Protein AF-A0A8J8F277-F1 (afdb_monomer)

Mean predicted aligned error: 5.64 Å

Radius of gyration: 14.26 Å; Cα contacts (8 Å, |Δi|>4): 245; chains: 1; bounding box: 34×22×43 Å

Nearest PDB structures (foldseek):
  2mcf-assembly1_A  TM=8.564E-01  e=2.103E-13  Thermococcus gammatolerans EJ3
  8pw4-assembly2_B  TM=4.329E-01  e=6.593E+00  Salasvirus phi29
  4igx-assembly4_D  TM=2.831E-01  e=1.460E+00  Actinidia deliciosa
  5sy5-assembly4_B  TM=2.778E-01  e=2.460E+00  Mus musculus
  5sy5-assembly4_F  TM=2.399E-01  e=2.928E+00  Mus musculus

Secondary structure (DSSP, 8-state):
-EEEEEEEEEEEEEETTEEEEEEPPPEEEEEE-HHHHHHHHHHHHHHHHHHSEEEEEEEE--SSEEEEEEEEEEETTEEEEEEEEEEEEBTTBPPPP-B----S-HHHHHHHHHHHHHHHT-

Solvent-accessible surface area (backbone atoms only — not comparable to full-atom values): 6662 Å² total; per-residue (Å²): 120,35,23,29,42,38,40,33,40,31,25,61,46,78,53,93,95,43,77,45,76,45,75,46,82,32,35,37,48,76,72,27,48,63,70,59,40,50,50,51,53,52,48,43,52,52,54,46,55,74,74,29,54,69,43,83,74,50,75,52,84,48,99,44,24,84,38,32,38,32,29,39,39,34,51,93,92,34,48,30,41,35,39,45,30,40,27,45,48,43,95,92,26,66,80,79,86,53,49,65,60,75,84,80,47,77,69,62,34,41,49,49,53,48,52,52,42,54,60,59,53,102

Foldseek 3Di:
DWKKKKKKKWFFDDDPPDTDIDIDWIEIDDTDDPVVLVVLLVVLVVVLVVQWDKDWDDWDDDPFFPTWTKIWTDDPPFIIIMTITIGDPDPVGHDDDGHYDPPDDSVSSSVVSVVVNVVNRD

Structure (mmCIF, N/CA/C/O backbone):
data_AF-A0A8J8F277-F1
#
_entry.id   AF-A0A8J8F277-F1
#
loop_
_atom_site.group_PDB
_atom_site.id
_atom_site.type_symbol
_atom_site.label_atom_id
_atom_site.label_alt_id
_atom_site.label_comp_id
_atom_site.label_asym_id
_atom_site.label_entity_id
_atom_site.label_seq_id
_atom_site.pdbx_PDB_ins_code
_atom_site.Cartn_x
_atom_site.Cartn_y
_atom_site.Cartn_z
_atom_site.occupancy
_atom_site.B_iso_or_equiv
_atom_site.auth_seq_id
_atom_site.auth_comp_id
_atom_site.auth_asym_id
_atom_site.auth_atom_id
_atom_site.pdbx_PDB_model_num
ATOM 1 N N . MET A 1 1 ? 14.059 0.207 -15.759 1.00 82.75 1 MET A N 1
ATOM 2 C CA . MET A 1 1 ? 14.000 -0.530 -14.481 1.00 82.75 1 MET A CA 1
ATOM 3 C C . MET A 1 1 ? 12.540 -0.638 -14.114 1.00 82.75 1 MET A C 1
ATOM 5 O O . MET A 1 1 ? 11.843 0.361 -14.251 1.00 82.75 1 MET A O 1
ATOM 9 N N . GLU A 1 2 ? 12.085 -1.834 -13.764 1.00 90.94 2 GLU A N 1
ATOM 10 C CA . GLU A 1 2 ? 10.687 -2.086 -13.420 1.00 90.94 2 GLU A CA 1
ATOM 11 C C . GLU A 1 2 ? 10.512 -2.075 -11.908 1.00 90.94 2 GLU A C 1
ATOM 13 O O . GLU A 1 2 ? 11.443 -2.388 -11.160 1.00 90.94 2 GLU A O 1
ATOM 18 N N . TYR A 1 3 ? 9.308 -1.722 -11.479 1.00 91.75 3 TYR A N 1
ATOM 19 C CA . TYR A 1 3 ? 8.916 -1.719 -10.084 1.00 91.75 3 TYR A CA 1
ATOM 20 C C . TYR A 1 3 ? 7.625 -2.502 -9.907 1.00 91.75 3 TYR A C 1
ATOM 22 O O . TYR A 1 3 ? 6.756 -2.504 -10.781 1.00 91.75 3 TYR A O 1
ATOM 30 N N . SER A 1 4 ? 7.517 -3.153 -8.758 1.00 91.25 4 SER A N 1
ATOM 31 C CA . SER A 1 4 ? 6.312 -3.829 -8.300 1.00 91.25 4 SER A CA 1
ATOM 32 C C . SER A 1 4 ? 5.830 -3.181 -7.017 1.00 91.25 4 SER A C 1
ATOM 34 O O . SER A 1 4 ? 6.638 -2.880 -6.135 1.00 91.25 4 SER A O 1
ATOM 36 N N . ILE A 1 5 ? 4.520 -3.030 -6.888 1.00 92.31 5 ILE A N 1
ATOM 37 C CA . ILE A 1 5 ? 3.907 -2.595 -5.639 1.00 92.31 5 ILE A CA 1
ATOM 38 C C . ILE A 1 5 ? 3.496 -3.844 -4.884 1.00 92.31 5 ILE A C 1
ATOM 40 O O . ILE A 1 5 ? 2.845 -4.727 -5.444 1.00 92.31 5 ILE A O 1
ATOM 44 N N . VAL A 1 6 ? 3.899 -3.924 -3.623 1.00 92.81 6 VAL A N 1
ATOM 45 C CA . VAL A 1 6 ? 3.573 -5.048 -2.755 1.00 92.81 6 VAL A CA 1
ATOM 46 C C . VAL A 1 6 ? 2.788 -4.523 -1.571 1.00 92.81 6 VAL A C 1
ATOM 48 O O . VAL A 1 6 ? 3.287 -3.716 -0.788 1.00 92.81 6 VAL A O 1
ATOM 51 N N . VAL A 1 7 ? 1.554 -4.995 -1.464 1.00 93.56 7 VAL A N 1
ATOM 52 C CA . VAL A 1 7 ? 0.604 -4.621 -0.422 1.00 93.56 7 VAL A CA 1
ATOM 53 C C . VAL A 1 7 ? 0.443 -5.819 0.498 1.00 93.56 7 VAL A C 1
ATOM 55 O O . VAL A 1 7 ? 0.090 -6.907 0.050 1.00 93.56 7 VAL A O 1
ATOM 58 N N . THR A 1 8 ? 0.760 -5.671 1.777 1.00 93.31 8 THR A N 1
ATOM 59 C CA . THR A 1 8 ? 0.662 -6.764 2.753 1.00 93.31 8 THR A CA 1
ATOM 60 C C . THR A 1 8 ? -0.123 -6.273 3.962 1.00 93.31 8 THR A C 1
ATOM 62 O O . THR A 1 8 ? 0.435 -5.546 4.786 1.00 93.31 8 THR A O 1
ATOM 65 N N . PRO A 1 9 ? -1.424 -6.595 4.040 1.00 91.50 9 PRO A N 1
ATOM 66 C CA . PRO A 1 9 ? -2.213 -6.311 5.221 1.00 91.50 9 PRO A CA 1
ATOM 67 C C . PRO A 1 9 ? -1.932 -7.346 6.317 1.00 91.50 9 PRO A C 1
ATOM 69 O O . PRO A 1 9 ? -1.710 -8.531 6.057 1.00 91.50 9 PRO A O 1
ATOM 72 N N . GLU A 1 10 ? -1.945 -6.878 7.555 1.00 89.19 10 GLU A N 1
ATOM 73 C CA . GLU A 1 10 ? -1.782 -7.670 8.766 1.00 89.19 10 GLU A CA 1
ATOM 74 C C . GLU A 1 10 ? -2.881 -7.298 9.752 1.00 89.19 10 GLU A C 1
ATOM 76 O O . GLU A 1 10 ? -3.235 -6.125 9.894 1.00 89.19 10 GLU A O 1
ATOM 81 N N . THR A 1 11 ? -3.391 -8.279 10.483 1.00 84.38 11 THR A N 1
ATOM 82 C CA . THR A 1 11 ? -4.390 -8.062 11.524 1.00 84.38 11 THR A CA 1
ATOM 83 C C . THR A 1 11 ? -3.916 -8.535 12.877 1.00 84.38 11 THR A C 1
ATOM 85 O O . THR A 1 11 ? -3.117 -9.467 13.016 1.00 84.38 11 THR A O 1
ATOM 88 N N . PHE A 1 12 ? -4.465 -7.899 13.908 1.00 75.38 12 PHE A N 1
ATOM 89 C CA . PHE A 1 12 ? -4.311 -8.351 15.278 1.00 75.38 12 PHE A CA 1
ATOM 90 C C . PHE A 1 12 ? -5.627 -8.959 15.750 1.00 75.38 12 PHE A C 1
ATOM 92 O O . PHE A 1 12 ? -6.570 -8.247 16.091 1.00 75.38 12 PHE A O 1
ATOM 99 N N . HIS A 1 13 ? -5.690 -10.286 15.823 1.00 66.31 13 HIS A N 1
ATOM 100 C CA . HIS A 1 13 ? -6.818 -10.958 16.453 1.00 66.31 13 HIS A CA 1
ATOM 101 C C . HIS A 1 13 ? -6.518 -11.156 17.940 1.00 66.31 13 HIS A C 1
ATOM 103 O O . HIS A 1 13 ? -5.547 -11.816 18.324 1.00 66.31 13 HIS A O 1
ATOM 109 N N . LYS A 1 14 ? -7.369 -10.597 18.804 1.00 60.03 14 LYS A N 1
ATOM 110 C CA . LYS A 1 14 ? -7.348 -10.916 20.235 1.00 60.03 14 LYS A CA 1
ATOM 111 C C . LYS A 1 14 ? -7.927 -12.315 20.419 1.00 60.03 14 LYS A C 1
ATOM 113 O O . LYS A 1 14 ? -9.130 -12.502 20.273 1.00 60.03 14 LYS A O 1
ATOM 118 N N . PHE A 1 15 ? -7.081 -13.288 20.741 1.00 54.44 15 PHE A N 1
ATOM 119 C CA . PHE A 1 15 ? -7.509 -14.637 21.099 1.00 54.44 15 PHE A CA 1
ATOM 120 C C . PHE A 1 15 ? -7.261 -14.848 22.598 1.00 54.44 15 PHE A C 1
ATOM 122 O O . PHE A 1 15 ? -6.139 -15.105 23.041 1.00 54.44 15 PHE A O 1
ATOM 129 N N . ASP A 1 16 ? -8.314 -14.678 23.401 1.00 62.19 16 ASP A N 1
ATOM 130 C CA . ASP A 1 16 ? -8.269 -14.709 24.870 1.00 62.19 16 ASP A CA 1
ATOM 131 C C . ASP A 1 16 ? -7.200 -13.774 25.477 1.00 62.19 16 ASP A C 1
ATOM 133 O O . ASP A 1 16 ? -7.395 -12.563 25.566 1.00 62.19 16 ASP A O 1
ATOM 137 N N . LYS A 1 17 ? -6.068 -14.334 25.930 1.00 58.69 17 LYS A N 1
ATOM 138 C CA . LYS A 1 17 ? -4.952 -13.627 26.588 1.00 58.69 17 LYS A CA 1
ATOM 139 C C . LYS A 1 17 ? -3.762 -13.373 25.657 1.00 58.69 17 LYS A C 1
ATOM 141 O O . LYS A 1 17 ? -2.768 -12.797 26.098 1.00 58.69 17 LYS A O 1
ATOM 146 N N . HIS A 1 18 ? -3.841 -13.820 24.405 1.00 54.06 18 HIS A N 1
ATOM 147 C CA . HIS A 1 18 ? -2.769 -13.717 23.425 1.00 54.06 18 HIS A CA 1
ATOM 148 C C . HIS A 1 18 ? -3.248 -12.937 22.199 1.00 54.06 18 HIS A C 1
ATOM 150 O O . HIS A 1 18 ? -4.300 -13.218 21.630 1.00 54.06 18 HIS A O 1
ATOM 156 N N . ASN A 1 19 ? -2.453 -11.959 21.771 1.00 59.62 19 ASN A N 1
ATOM 157 C CA . ASN A 1 19 ? -2.659 -11.316 20.479 1.00 59.62 19 ASN A CA 1
ATOM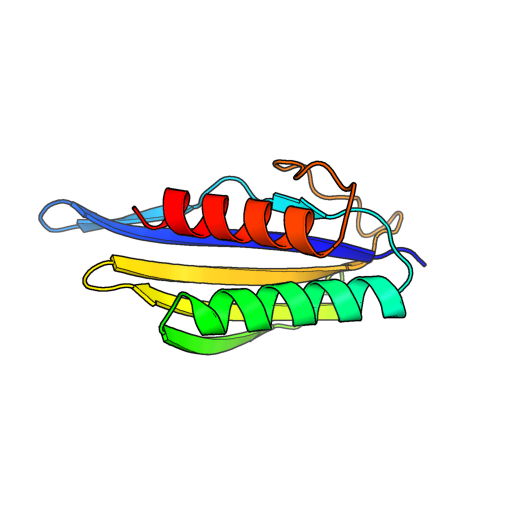 158 C C . ASN A 1 19 ? -2.050 -12.227 19.410 1.00 59.62 19 ASN A C 1
ATOM 160 O O . ASN A 1 19 ? -0.830 -12.387 19.370 1.00 59.62 19 ASN A O 1
ATOM 164 N N . MET A 1 20 ? -2.888 -12.842 18.576 1.00 66.31 20 MET A N 1
ATOM 165 C CA . MET A 1 20 ? -2.420 -13.546 17.388 1.00 66.31 20 MET A CA 1
ATOM 166 C C . MET A 1 20 ? -2.289 -12.544 16.246 1.00 66.31 20 MET A C 1
ATOM 168 O O . MET A 1 20 ? -3.262 -11.904 15.851 1.00 66.31 20 MET A O 1
ATOM 172 N N . GLN A 1 21 ? -1.067 -12.410 15.740 1.00 70.56 21 GLN A N 1
ATOM 173 C CA . GLN A 1 21 ? -0.788 -11.691 14.503 1.00 70.56 21 GLN A CA 1
ATOM 174 C C . GLN A 1 21 ? -1.153 -12.599 13.332 1.00 70.56 21 GLN A C 1
ATOM 176 O O . GLN A 1 21 ? -0.648 -13.721 13.242 1.00 70.56 21 GLN A O 1
ATOM 181 N N . HIS A 1 22 ? -2.033 -12.130 12.454 1.00 81.50 22 HIS A N 1
ATOM 182 C CA . HIS A 1 22 ? -2.351 -12.808 11.208 1.00 81.50 22 HIS A CA 1
ATOM 183 C C . HIS A 1 22 ? -1.859 -11.951 10.044 1.00 81.50 22 HIS A C 1
ATOM 185 O O . HIS A 1 22 ? -2.332 -10.840 9.824 1.00 81.50 22 HIS A O 1
ATOM 191 N N . VAL A 1 23 ? -0.865 -12.467 9.325 1.00 82.25 23 VAL A N 1
ATOM 192 C CA . VAL A 1 23 ? -0.314 -11.825 8.130 1.00 82.25 23 VAL A CA 1
ATOM 193 C C . VAL A 1 23 ? -1.031 -12.411 6.924 1.00 82.25 23 VAL A C 1
ATOM 195 O O . VAL A 1 23 ? -0.933 -13.615 6.670 1.00 82.25 23 VAL A O 1
ATOM 198 N N . CYS A 1 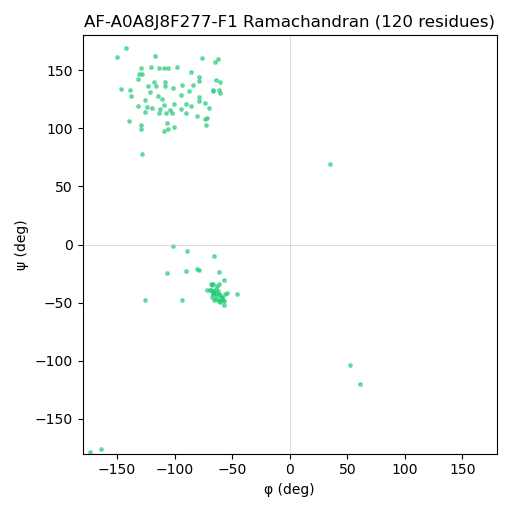24 ? -1.754 -11.571 6.191 1.00 87.94 24 CYS A N 1
ATOM 199 C CA . CYS A 1 24 ? -2.460 -11.999 4.994 1.00 87.94 24 CYS A CA 1
ATOM 200 C C . CYS A 1 24 ? -1.497 -12.182 3.820 1.00 87.94 24 CYS A C 1
ATOM 202 O O . CYS A 1 24 ? -0.372 -11.672 3.801 1.00 87.94 24 CYS A O 1
ATOM 204 N N . VAL A 1 25 ? -1.943 -12.940 2.817 1.00 87.94 25 VAL A N 1
ATOM 205 C CA . VAL A 1 25 ? -1.158 -13.162 1.599 1.00 87.94 25 VAL A CA 1
ATOM 206 C C . VAL A 1 25 ? -0.904 -11.807 0.925 1.00 87.94 25 VAL A C 1
ATOM 208 O O . VAL A 1 25 ? -1.849 -11.041 0.733 1.00 87.94 25 VAL A O 1
ATOM 211 N N . PRO A 1 26 ? 0.348 -11.479 0.556 1.00 90.38 26 PRO A N 1
ATOM 212 C CA . PRO A 1 26 ? 0.645 -10.211 -0.087 1.00 90.38 26 PRO A CA 1
ATOM 213 C C . PRO A 1 26 ? -0.045 -10.125 -1.446 1.00 90.38 26 PRO A C 1
ATOM 215 O O . PRO A 1 26 ? -0.059 -11.093 -2.209 1.00 90.38 26 PRO A O 1
ATOM 218 N N . MET A 1 27 ? -0.539 -8.942 -1.781 1.00 91.12 27 MET A N 1
ATOM 219 C CA . MET A 1 27 ? -0.960 -8.602 -3.131 1.00 91.12 27 MET A CA 1
ATOM 220 C C . MET A 1 27 ? 0.191 -7.942 -3.871 1.00 91.12 27 MET A C 1
ATOM 222 O O . MET A 1 27 ? 0.893 -7.090 -3.321 1.00 91.12 27 MET A O 1
ATOM 226 N N . VAL A 1 28 ? 0.385 -8.333 -5.126 1.00 89.56 28 VAL A N 1
ATOM 227 C CA . VAL A 1 28 ? 1.479 -7.834 -5.956 1.00 89.56 28 VAL A CA 1
ATOM 228 C C . VAL A 1 28 ? 0.910 -7.239 -7.234 1.00 89.56 28 VAL A C 1
ATOM 230 O O . VAL A 1 28 ? 0.312 -7.948 -8.045 1.00 89.56 28 VAL A O 1
ATOM 233 N N . ILE A 1 29 ? 1.145 -5.942 -7.430 1.00 86.44 29 ILE A N 1
ATOM 234 C CA . ILE A 1 29 ? 0.847 -5.234 -8.676 1.00 86.44 29 ILE A CA 1
ATOM 235 C C . ILE A 1 29 ? 2.148 -5.092 -9.458 1.00 86.44 29 ILE A C 1
ATOM 237 O O . ILE A 1 29 ? 3.150 -4.574 -8.958 1.00 86.44 29 ILE A O 1
ATOM 241 N N . GLY A 1 30 ? 2.144 -5.643 -10.668 1.00 75.94 30 GLY A N 1
ATOM 242 C CA . GLY A 1 30 ? 3.356 -5.929 -11.423 1.00 75.94 30 GLY A CA 1
ATOM 243 C C . GLY A 1 30 ? 3.911 -4.776 -12.266 1.00 75.94 30 GLY A C 1
ATOM 244 O O . GLY A 1 30 ? 3.179 -3.970 -12.833 1.00 75.94 30 GLY A O 1
ATOM 245 N N . ASN A 1 31 ? 5.239 -4.813 -12.378 1.00 67.19 31 ASN A N 1
ATOM 246 C CA . ASN A 1 31 ? 6.123 -4.403 -13.472 1.00 67.19 31 ASN A CA 1
ATOM 247 C C . ASN A 1 31 ? 5.709 -3.181 -14.290 1.00 67.19 31 ASN A C 1
ATOM 249 O O . ASN A 1 31 ? 5.417 -3.265 -15.482 1.00 67.19 31 ASN A O 1
ATOM 253 N N . SER A 1 32 ? 5.773 -2.026 -13.642 1.00 80.19 32 SER A N 1
ATOM 254 C CA . SER A 1 32 ? 5.602 -0.737 -14.303 1.00 80.19 32 SER A CA 1
ATOM 255 C C . SER A 1 32 ? 6.874 0.105 -14.208 1.00 80.19 32 SER A C 1
ATOM 257 O O . SER A 1 32 ? 7.760 -0.152 -13.385 1.00 80.19 32 SER A O 1
ATOM 259 N N . GLY A 1 33 ? 6.987 1.122 -15.065 1.00 89.06 33 GLY A N 1
ATOM 260 C CA . GLY A 1 33 ? 7.984 2.178 -14.878 1.00 89.06 33 GLY A CA 1
ATOM 261 C C . GLY A 1 33 ? 7.741 2.936 -13.567 1.00 89.06 33 GLY A C 1
ATOM 262 O O . GLY A 1 33 ? 6.633 2.900 -13.033 1.00 89.06 33 GLY A O 1
ATOM 263 N N . ILE A 1 34 ? 8.767 3.626 -13.054 1.00 90.19 34 ILE A N 1
ATOM 264 C CA . ILE A 1 34 ? 8.702 4.301 -11.744 1.00 90.19 34 ILE A CA 1
ATOM 265 C C . ILE A 1 34 ? 7.519 5.268 -11.630 1.00 90.19 34 ILE A C 1
ATOM 267 O O . ILE A 1 34 ? 6.843 5.260 -10.609 1.00 90.19 34 ILE A O 1
ATOM 271 N N . ASP A 1 35 ? 7.229 6.040 -12.679 1.00 89.56 35 ASP A N 1
ATOM 272 C CA . ASP A 1 35 ? 6.168 7.053 -12.651 1.00 89.56 35 ASP A CA 1
ATOM 273 C C . ASP A 1 35 ? 4.785 6.414 -12.468 1.00 89.56 35 ASP A C 1
ATOM 275 O O . ASP A 1 35 ? 4.028 6.804 -11.583 1.00 89.56 35 ASP A O 1
ATOM 279 N N . VAL A 1 36 ? 4.500 5.363 -13.241 1.00 87.88 36 VAL A N 1
ATOM 280 C CA . VAL A 1 36 ? 3.243 4.604 -13.151 1.00 87.88 36 VAL A CA 1
ATOM 281 C C . VAL A 1 36 ? 3.153 3.868 -11.814 1.00 87.88 36 VAL A C 1
ATOM 283 O O . VAL A 1 36 ? 2.109 3.872 -11.169 1.00 87.88 36 VAL A O 1
ATOM 286 N N . ALA A 1 37 ? 4.251 3.266 -11.351 1.00 89.31 37 ALA A N 1
ATOM 287 C CA . ALA A 1 37 ? 4.265 2.576 -10.066 1.00 89.31 37 ALA A CA 1
ATOM 288 C C . ALA A 1 37 ? 4.030 3.547 -8.893 1.00 89.31 37 ALA A C 1
ATOM 290 O O . ALA A 1 37 ? 3.301 3.222 -7.961 1.00 89.31 37 ALA A O 1
ATOM 291 N N . MET A 1 38 ? 4.583 4.759 -8.953 1.00 90.94 38 MET A N 1
ATOM 292 C CA . MET A 1 38 ? 4.318 5.814 -7.971 1.00 90.94 38 MET A CA 1
ATOM 293 C C . MET A 1 38 ? 2.870 6.308 -8.028 1.00 90.94 38 MET A C 1
ATOM 295 O O . MET A 1 38 ? 2.270 6.557 -6.983 1.00 90.94 38 MET A O 1
ATOM 299 N N . GLU A 1 39 ? 2.292 6.448 -9.222 1.00 89.38 39 GLU A N 1
ATOM 300 C CA . GLU A 1 39 ? 0.886 6.824 -9.390 1.00 89.38 39 GLU A CA 1
ATOM 301 C C . GLU A 1 39 ? -0.049 5.790 -8.752 1.00 89.38 39 GLU A C 1
ATOM 303 O O . GLU A 1 39 ? -0.905 6.155 -7.947 1.00 89.38 39 GLU A O 1
ATOM 308 N N . VAL A 1 40 ? 0.170 4.500 -9.023 1.00 88.00 40 VAL A N 1
ATOM 309 C CA . VAL A 1 40 ? -0.615 3.409 -8.425 1.00 88.00 40 VAL A CA 1
ATOM 310 C C . VAL A 1 40 ? -0.381 3.314 -6.918 1.00 88.00 40 VAL A C 1
ATOM 312 O O . VAL A 1 40 ? -1.343 3.171 -6.168 1.00 88.00 40 VAL A O 1
ATOM 315 N N . PHE A 1 41 ? 0.859 3.465 -6.441 1.00 91.19 41 PHE A N 1
ATOM 316 C CA . PHE A 1 41 ? 1.170 3.478 -5.006 1.00 91.19 41 PHE A CA 1
ATOM 317 C C . PHE A 1 41 ? 0.380 4.573 -4.276 1.00 91.19 41 PHE A C 1
ATOM 319 O O . PHE A 1 41 ? -0.276 4.315 -3.266 1.00 91.19 41 PHE A O 1
ATOM 326 N N . ASN A 1 42 ? 0.402 5.793 -4.816 1.00 91.12 42 ASN A N 1
ATOM 327 C CA . ASN A 1 42 ? -0.333 6.925 -4.259 1.00 91.12 42 ASN A CA 1
ATOM 328 C C . ASN A 1 42 ? -1.851 6.745 -4.384 1.00 91.12 42 ASN A C 1
ATOM 330 O O . ASN A 1 42 ? -2.587 7.169 -3.496 1.00 91.12 42 ASN A O 1
ATOM 334 N N . GLY A 1 43 ? -2.316 6.125 -5.472 1.00 90.38 43 GLY A N 1
ATOM 335 C CA . GLY A 1 43 ? -3.717 5.766 -5.674 1.00 90.38 43 GLY A CA 1
ATOM 336 C C . GLY A 1 43 ? -4.221 4.813 -4.594 1.00 90.38 43 GLY A C 1
ATOM 337 O O . GLY A 1 43 ? -5.226 5.104 -3.954 1.00 90.38 43 GLY A O 1
ATOM 338 N N . ILE A 1 44 ? -3.479 3.734 -4.325 1.00 90.69 44 ILE A N 1
ATOM 339 C CA . ILE A 1 44 ? -3.792 2.782 -3.249 1.00 90.69 44 ILE A CA 1
ATOM 340 C C . ILE A 1 44 ? -3.868 3.504 -1.910 1.00 90.69 44 ILE A C 1
ATOM 342 O O . ILE A 1 44 ? -4.874 3.380 -1.218 1.00 90.69 44 ILE A O 1
ATOM 346 N N . LEU A 1 45 ? -2.835 4.275 -1.554 1.00 92.38 45 LEU A N 1
ATOM 347 C CA . LEU A 1 45 ? -2.796 4.963 -0.265 1.00 92.38 45 LEU A CA 1
ATOM 348 C C . LEU A 1 45 ? -3.996 5.899 -0.092 1.00 92.38 45 LEU A C 1
ATOM 350 O O . LEU A 1 45 ? -4.678 5.823 0.925 1.00 92.38 45 LEU A O 1
ATOM 354 N N . LYS A 1 46 ? -4.305 6.718 -1.104 1.00 92.12 46 LYS A N 1
ATOM 355 C CA . LYS A 1 46 ? -5.464 7.616 -1.059 1.00 92.12 46 LYS A CA 1
ATOM 356 C C . LYS A 1 46 ? -6.773 6.858 -0.897 1.00 92.12 46 LYS A C 1
ATOM 358 O O . LYS A 1 46 ? -7.610 7.274 -0.104 1.00 92.12 46 LYS A O 1
ATOM 363 N N . THR A 1 47 ? -6.972 5.760 -1.623 1.00 90.50 47 THR A N 1
ATOM 364 C CA . THR A 1 47 ? -8.215 4.990 -1.498 1.00 90.50 47 THR A CA 1
ATOM 365 C C . THR A 1 47 ? -8.313 4.316 -0.133 1.00 90.50 47 THR A C 1
ATOM 367 O O . THR A 1 47 ? -9.379 4.354 0.480 1.00 90.50 47 THR A O 1
ATOM 370 N N . VAL A 1 48 ? -7.209 3.795 0.406 1.00 91.56 48 VAL A N 1
ATOM 371 C CA . VAL A 1 48 ? -7.154 3.283 1.784 1.00 91.56 48 VAL A CA 1
ATOM 372 C C . VAL A 1 48 ? -7.518 4.389 2.784 1.00 91.56 48 VAL A C 1
ATOM 374 O O . VAL A 1 48 ? -8.372 4.170 3.637 1.00 91.56 48 VAL A O 1
ATOM 377 N N . GLU A 1 49 ? -6.981 5.602 2.637 1.00 92.75 49 GLU A N 1
ATOM 378 C CA . GLU A 1 49 ? -7.336 6.764 3.471 1.00 92.75 49 GLU A CA 1
ATOM 379 C C . GLU A 1 49 ? -8.820 7.164 3.373 1.00 92.75 49 GLU A C 1
ATOM 381 O O . GLU A 1 49 ? -9.354 7.763 4.304 1.00 92.75 49 GLU A O 1
ATOM 386 N N . THR A 1 50 ? -9.521 6.823 2.283 1.00 90.62 50 THR A N 1
ATOM 387 C CA . THR A 1 50 ? -10.977 7.055 2.189 1.00 90.62 50 THR A CA 1
ATOM 388 C C . THR A 1 50 ? -11.823 6.021 2.932 1.00 90.62 50 THR A C 1
ATOM 390 O O . THR A 1 50 ? -12.978 6.304 3.252 1.00 90.62 50 THR A O 1
ATOM 393 N N . ARG A 1 51 ? -11.283 4.821 3.186 1.00 88.38 51 ARG A N 1
ATOM 394 C CA . ARG A 1 51 ? -12.010 3.686 3.785 1.00 88.38 51 ARG A CA 1
ATOM 395 C C . ARG A 1 51 ? -11.621 3.411 5.237 1.00 88.38 51 ARG A C 1
ATOM 397 O O . ARG A 1 51 ? -12.423 2.854 5.985 1.00 88.38 51 ARG A O 1
ATOM 404 N N . PHE A 1 52 ? -10.419 3.813 5.638 1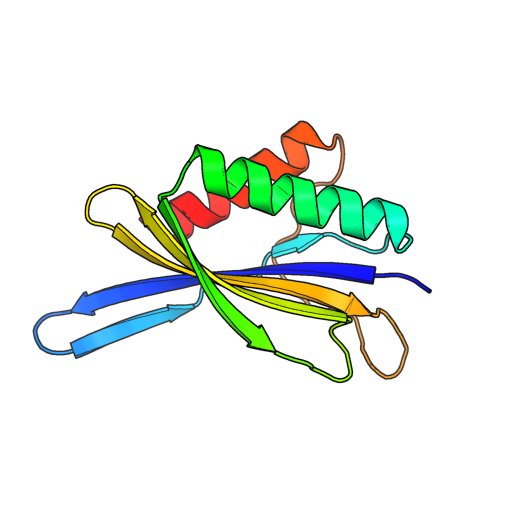.00 91.25 52 PHE A N 1
ATOM 405 C CA . PHE A 1 52 ? -9.837 3.527 6.945 1.00 91.25 52 PHE A CA 1
ATOM 406 C C . PHE A 1 52 ? -9.324 4.800 7.618 1.00 91.25 52 PHE A C 1
ATOM 408 O O . PHE A 1 52 ? -8.874 5.736 6.962 1.00 91.25 52 PHE A O 1
ATOM 415 N N . GLU A 1 53 ? -9.314 4.807 8.950 1.00 93.81 53 GLU A N 1
ATOM 416 C CA . GLU A 1 53 ? -8.429 5.694 9.703 1.00 93.81 53 GLU A CA 1
ATOM 417 C C . GLU A 1 53 ? -6.990 5.190 9.514 1.00 93.81 53 GLU A C 1
ATOM 419 O O . GLU A 1 53 ? -6.678 4.054 9.884 1.00 93.81 53 GLU A O 1
ATOM 424 N N . VAL A 1 54 ? -6.131 6.019 8.915 1.00 94.94 54 VAL A N 1
ATOM 425 C CA . VAL A 1 54 ? -4.749 5.667 8.562 1.00 94.94 54 VAL A CA 1
ATOM 426 C C . VAL A 1 54 ? -3.769 6.503 9.377 1.00 94.94 54 VAL A C 1
ATOM 428 O O . VAL A 1 54 ? -3.823 7.731 9.366 1.00 94.94 54 VAL A O 1
ATOM 431 N N . GLU A 1 55 ? -2.827 5.844 10.045 1.00 95.12 55 GLU A N 1
ATOM 432 C CA . GLU A 1 55 ? -1.710 6.490 10.738 1.00 95.12 55 GLU A CA 1
ATOM 433 C C . GLU A 1 55 ? -0.393 5.887 10.249 1.00 95.12 55 GLU A C 1
ATOM 435 O O . GLU A 1 55 ? -0.189 4.678 10.318 1.00 95.12 55 GLU A O 1
ATOM 440 N N . LYS A 1 56 ? 0.533 6.710 9.753 1.00 94.50 56 LYS A N 1
ATOM 441 C CA . LYS A 1 56 ? 1.855 6.219 9.349 1.00 94.50 56 LYS A CA 1
ATOM 442 C C . LYS A 1 56 ? 2.699 5.899 10.585 1.00 94.50 56 LYS A C 1
ATOM 444 O O . LYS A 1 56 ? 2.969 6.787 11.387 1.00 94.50 56 LYS A O 1
ATOM 449 N N . VAL A 1 57 ? 3.150 4.652 10.697 1.00 93.31 57 VAL A N 1
ATOM 450 C CA . VAL A 1 57 ? 3.929 4.143 11.838 1.00 93.31 57 VAL A CA 1
ATOM 451 C C . VAL A 1 57 ? 5.426 4.241 11.566 1.00 93.31 57 VAL A C 1
ATOM 453 O O . VAL A 1 57 ? 6.181 4.734 12.402 1.00 93.31 57 VAL A O 1
ATOM 456 N N . SER A 1 58 ? 5.865 3.788 10.391 1.00 92.19 58 SER A N 1
ATOM 457 C CA . SER A 1 58 ? 7.274 3.813 10.003 1.00 92.19 58 SER A CA 1
ATOM 458 C C . SER A 1 58 ? 7.448 3.952 8.493 1.00 92.19 58 SER A C 1
ATOM 460 O O . SER A 1 58 ? 6.531 3.721 7.700 1.00 92.19 58 SER A O 1
ATOM 462 N N . GLU A 1 59 ? 8.647 4.370 8.100 1.00 91.19 59 GLU A N 1
ATOM 463 C CA . GLU A 1 59 ? 9.152 4.226 6.741 1.00 91.19 59 GLU A CA 1
ATOM 464 C C . GLU A 1 59 ? 10.563 3.655 6.831 1.00 91.19 59 GLU A C 1
ATOM 466 O O . GLU A 1 59 ? 11.443 4.244 7.464 1.00 91.19 59 GLU A O 1
ATOM 471 N N . GLU A 1 60 ? 10.749 2.481 6.246 1.00 85.56 60 GLU A N 1
ATOM 472 C CA . GLU A 1 60 ? 11.991 1.727 6.271 1.00 85.56 60 GLU A CA 1
ATOM 473 C C . GLU A 1 60 ? 12.680 1.806 4.911 1.00 85.56 60 GLU A C 1
ATOM 475 O O . GLU A 1 60 ? 12.050 1.982 3.866 1.00 85.56 60 GLU A O 1
ATOM 480 N N . LYS A 1 61 ? 14.010 1.700 4.940 1.00 77.00 61 LYS A N 1
ATOM 481 C CA . LYS A 1 61 ? 14.828 1.600 3.734 1.00 77.00 61 LYS A CA 1
ATOM 482 C C . LYS A 1 61 ? 15.340 0.176 3.624 1.00 77.00 61 LYS A C 1
ATOM 484 O O . LYS A 1 61 ? 16.159 -0.237 4.442 1.00 77.00 61 LYS A O 1
ATOM 489 N N . ASP A 1 62 ? 14.879 -0.529 2.602 1.00 86.81 62 ASP A N 1
ATOM 490 C CA . ASP A 1 62 ? 15.384 -1.839 2.202 1.00 86.81 62 ASP A CA 1
ATOM 491 C C . ASP A 1 62 ? 16.160 -1.697 0.884 1.00 86.81 62 ASP A C 1
ATOM 493 O O . ASP A 1 62 ? 15.899 -0.799 0.087 1.00 86.81 62 ASP A O 1
ATOM 497 N N . GLU A 1 63 ? 17.148 -2.557 0.636 1.00 89.44 63 GLU A N 1
ATOM 498 C CA . GLU A 1 63 ? 17.942 -2.494 -0.602 1.00 89.44 63 GLU A CA 1
ATOM 499 C C . GLU A 1 63 ? 17.068 -2.700 -1.853 1.00 89.44 63 GLU A C 1
ATOM 501 O O . GLU A 1 63 ? 17.298 -2.081 -2.902 1.00 89.44 63 GLU A O 1
ATOM 506 N N . CYS A 1 64 ? 16.036 -3.538 -1.726 1.00 92.69 64 CYS A N 1
ATOM 507 C CA . CYS A 1 64 ? 15.105 -3.836 -2.798 1.00 92.69 64 CYS A CA 1
ATOM 508 C C . CYS A 1 64 ? 13.903 -2.897 -2.846 1.00 92.69 64 CYS A C 1
ATOM 510 O O . CYS A 1 64 ? 13.322 -2.758 -3.924 1.00 92.69 64 CYS A O 1
ATOM 512 N N . ASP A 1 65 ? 13.541 -2.239 -1.747 1.00 93.62 65 ASP A N 1
ATOM 513 C CA . ASP A 1 65 ? 12.366 -1.372 -1.691 1.00 93.62 65 ASP A CA 1
ATOM 514 C C . ASP A 1 65 ? 12.785 0.110 -1.733 1.00 93.62 65 ASP A C 1
ATOM 516 O O . ASP A 1 65 ? 13.441 0.620 -0.830 1.00 93.62 65 ASP A O 1
ATOM 520 N N . GLU A 1 66 ? 12.389 0.827 -2.793 1.00 91.62 66 GLU A N 1
ATOM 521 C CA . GLU A 1 66 ? 12.543 2.293 -2.859 1.00 91.62 66 GLU A CA 1
ATOM 522 C C . GLU A 1 66 ? 11.725 2.985 -1.768 1.00 91.62 66 GLU A C 1
ATOM 524 O O . GLU A 1 66 ? 12.135 4.005 -1.219 1.00 91.62 66 GLU A O 1
ATOM 529 N N . ILE A 1 67 ? 10.554 2.421 -1.466 1.00 93.62 67 ILE A N 1
ATOM 530 C CA . ILE A 1 67 ? 9.678 2.869 -0.391 1.00 93.62 67 ILE A CA 1
ATOM 531 C C . ILE A 1 67 ? 9.161 1.626 0.315 1.00 93.62 67 ILE A C 1
ATOM 533 O O . ILE A 1 67 ? 8.582 0.753 -0.327 1.00 93.62 67 ILE A O 1
ATOM 537 N N . HIS A 1 68 ? 9.300 1.571 1.632 1.00 95.25 68 HIS A N 1
ATOM 538 C CA . HIS A 1 68 ? 8.566 0.639 2.479 1.00 95.25 68 HIS A CA 1
ATOM 539 C C . HIS A 1 68 ? 7.928 1.445 3.601 1.00 95.25 68 HIS A C 1
ATOM 541 O O . HIS A 1 68 ? 8.593 1.848 4.548 1.00 95.25 68 HIS A O 1
ATOM 547 N N . ALA A 1 69 ? 6.627 1.694 3.486 1.00 94.94 69 ALA A N 1
ATOM 548 C CA . ALA A 1 69 ? 5.858 2.400 4.498 1.00 94.94 69 ALA A CA 1
ATOM 549 C C . ALA A 1 69 ? 4.928 1.432 5.233 1.00 94.94 69 ALA A C 1
ATOM 551 O O . ALA A 1 69 ? 4.279 0.584 4.615 1.00 94.94 69 ALA A O 1
ATOM 552 N N . VAL A 1 70 ? 4.869 1.571 6.555 1.00 94.75 70 VAL A N 1
ATOM 553 C CA . VAL A 1 70 ? 3.951 0.817 7.409 1.00 94.75 70 VAL A CA 1
ATOM 554 C C . VAL A 1 70 ? 2.911 1.775 7.959 1.00 94.75 70 VAL A C 1
ATOM 556 O O . VAL A 1 70 ? 3.245 2.787 8.581 1.00 94.75 70 VAL A O 1
ATOM 559 N N . TYR A 1 71 ? 1.646 1.444 7.737 1.00 95.12 71 TYR A N 1
ATOM 560 C CA . TYR A 1 71 ? 0.505 2.214 8.205 1.00 95.12 71 TYR A CA 1
ATOM 561 C C . TYR A 1 71 ? -0.307 1.390 9.190 1.00 95.12 71 TYR A C 1
ATOM 563 O O . TYR A 1 71 ? -0.582 0.221 8.943 1.00 95.12 71 TYR A O 1
ATOM 571 N N . LYS A 1 72 ? -0.732 1.997 10.290 1.00 94.38 72 LYS A N 1
ATOM 572 C CA . LYS A 1 72 ? -1.795 1.462 11.124 1.00 94.38 72 LYS A CA 1
ATOM 573 C C . LYS A 1 72 ? -3.128 1.783 10.459 1.00 94.38 72 LYS A C 1
ATOM 575 O O . LYS A 1 72 ? -3.389 2.943 10.146 1.00 94.38 72 LYS A O 1
ATOM 580 N N . LEU A 1 73 ? -3.946 0.756 10.254 1.00 93.25 73 LEU A N 1
ATOM 581 C CA . LEU A 1 73 ? -5.299 0.871 9.723 1.00 93.25 73 LEU A CA 1
ATOM 582 C C . LEU A 1 73 ? -6.315 0.607 10.827 1.00 93.25 73 LEU A C 1
ATOM 584 O O . LEU A 1 73 ? -6.150 -0.320 11.626 1.00 93.25 73 LEU A O 1
ATOM 588 N N . LYS A 1 74 ? -7.392 1.391 10.840 1.00 89.94 74 LYS A N 1
ATOM 589 C CA . LYS A 1 74 ? -8.532 1.169 11.726 1.00 89.94 74 LYS A CA 1
ATOM 590 C C . LYS A 1 74 ? -9.858 1.392 11.001 1.00 89.94 74 LYS A C 1
ATOM 592 O O . LYS A 1 74 ? -10.041 2.388 10.308 1.00 89.94 74 LYS A O 1
ATOM 597 N N . SER A 1 75 ? -10.787 0.454 11.179 1.00 86.19 75 SER A N 1
ATOM 598 C CA . SER A 1 75 ? -12.167 0.538 10.684 1.00 86.19 75 SER A CA 1
ATOM 599 C C . SER A 1 75 ? -13.121 0.001 11.750 1.00 86.19 75 SER A C 1
ATOM 601 O O . SER A 1 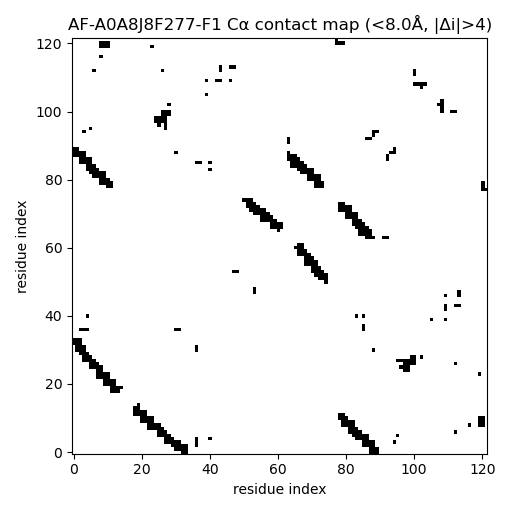75 ? -13.160 -1.195 12.041 1.00 86.19 75 SER A O 1
ATOM 603 N N . GLY A 1 76 ? -13.853 0.906 12.406 1.00 83.94 76 GLY A N 1
ATOM 604 C CA . GLY A 1 76 ? -14.673 0.565 13.572 1.00 83.94 76 GLY A CA 1
ATOM 605 C C . GLY A 1 76 ? -13.829 0.016 14.732 1.00 83.94 76 GLY A C 1
ATOM 606 O O . GLY A 1 76 ? -12.945 0.707 15.239 1.00 83.94 76 GLY A O 1
ATOM 607 N N . GLU A 1 77 ? -14.111 -1.221 15.154 1.00 80.44 77 GLU A N 1
ATOM 608 C CA . GLU A 1 77 ? -13.366 -1.938 16.207 1.00 80.44 77 GLU A CA 1
ATOM 609 C C . GLU A 1 77 ? -12.176 -2.757 15.675 1.00 80.44 77 GLU A C 1
ATOM 611 O O . GLU A 1 77 ? -11.413 -3.315 16.464 1.00 80.44 77 GLU A O 1
ATOM 616 N N . LYS A 1 78 ? -12.006 -2.835 14.349 1.00 81.44 78 LYS A N 1
ATOM 617 C CA . LYS A 1 78 ? -10.942 -3.606 13.698 1.00 81.44 78 LYS A CA 1
ATOM 618 C C . LYS A 1 78 ? -9.688 -2.752 13.563 1.00 81.44 78 LYS A C 1
ATOM 620 O O . LYS A 1 78 ? -9.763 -1.613 13.098 1.00 81.44 78 LYS A O 1
ATOM 625 N N . GLU A 1 79 ? -8.542 -3.311 13.944 1.00 88.19 79 GLU A N 1
ATOM 626 C CA . GLU A 1 79 ? -7.230 -2.684 13.783 1.00 88.19 79 GLU A CA 1
ATOM 627 C C . GLU A 1 79 ? -6.223 -3.649 13.151 1.00 88.19 79 GLU A C 1
ATOM 629 O O . GLU A 1 79 ? -6.244 -4.858 13.397 1.00 88.19 79 GLU A O 1
ATOM 634 N N . GLY A 1 80 ? -5.311 -3.098 12.359 1.00 90.94 80 GLY A N 1
ATOM 635 C CA . GLY A 1 80 ? -4.245 -3.858 11.725 1.00 90.94 80 GLY A CA 1
ATOM 636 C C . GLY A 1 80 ? -3.129 -2.967 11.204 1.00 90.94 80 GLY A C 1
ATOM 637 O O . GLY A 1 80 ? -3.133 -1.751 11.418 1.00 90.94 80 GLY A O 1
ATOM 638 N N . LEU A 1 81 ? -2.162 -3.583 10.535 1.00 93.38 81 LEU A N 1
ATOM 639 C CA . LEU A 1 81 ? -1.089 -2.894 9.830 1.00 93.38 81 LEU A CA 1
ATOM 640 C C . LEU A 1 81 ? -1.221 -3.114 8.329 1.00 93.38 81 LEU A C 1
ATOM 642 O O . LEU A 1 81 ? -1.728 -4.128 7.861 1.00 93.38 81 LEU A O 1
ATOM 646 N N . LEU A 1 82 ? -0.728 -2.155 7.567 1.00 94.19 82 LEU A N 1
ATOM 647 C CA . LEU A 1 82 ? -0.584 -2.232 6.130 1.00 94.19 82 LEU A CA 1
ATOM 648 C C . LEU A 1 82 ? 0.860 -1.924 5.784 1.00 94.19 82 LEU A C 1
ATOM 650 O O . LEU A 1 82 ? 1.322 -0.797 5.958 1.00 94.19 82 LEU A O 1
ATOM 654 N N . HIS A 1 83 ? 1.553 -2.923 5.257 1.00 94.69 83 HIS A N 1
ATOM 655 C CA . HIS A 1 83 ? 2.864 -2.745 4.661 1.00 94.69 83 HIS A CA 1
ATOM 656 C C . HIS A 1 83 ? 2.664 -2.444 3.180 1.00 94.69 83 HIS A C 1
ATOM 658 O O . HIS A 1 83 ? 2.217 -3.304 2.417 1.00 94.69 83 HIS A O 1
ATOM 664 N N . LEU A 1 84 ? 3.000 -1.224 2.775 1.00 94.69 84 LEU A N 1
ATOM 665 C CA . LEU A 1 84 ? 2.937 -0.787 1.391 1.00 94.69 84 LEU A CA 1
ATOM 666 C C . LEU A 1 84 ? 4.356 -0.540 0.885 1.00 94.69 84 LEU A C 1
ATOM 668 O O . LEU A 1 84 ? 5.082 0.317 1.396 1.00 94.69 84 LEU A O 1
ATOM 672 N N . ARG A 1 85 ? 4.761 -1.330 -0.109 1.00 94.88 85 ARG A N 1
ATOM 673 C CA . ARG A 1 85 ? 6.133 -1.356 -0.615 1.00 94.88 85 ARG A CA 1
ATOM 674 C C . ARG A 1 85 ? 6.182 -1.058 -2.100 1.00 94.88 85 ARG A C 1
ATOM 676 O O . ARG A 1 85 ? 5.411 -1.625 -2.870 1.00 94.88 85 ARG A O 1
ATOM 683 N N . LEU A 1 86 ? 7.134 -0.226 -2.498 1.00 93.81 86 LEU A N 1
ATOM 684 C CA . LEU A 1 86 ? 7.540 -0.009 -3.877 1.00 93.81 86 LEU A CA 1
ATOM 685 C C . LEU A 1 86 ? 8.890 -0.690 -4.095 1.00 93.81 86 LEU A C 1
ATOM 687 O O . LEU A 1 86 ? 9.937 -0.158 -3.733 1.00 93.81 86 LEU A O 1
ATOM 691 N N . ARG A 1 87 ? 8.860 -1.882 -4.685 1.00 93.56 87 ARG A N 1
ATOM 692 C CA . ARG A 1 87 ? 10.022 -2.761 -4.824 1.00 93.56 87 ARG A CA 1
ATOM 693 C C . ARG A 1 87 ? 10.613 -2.700 -6.224 1.00 93.56 87 ARG A C 1
ATOM 695 O O . ARG A 1 87 ? 9.886 -2.802 -7.209 1.00 93.56 87 ARG A O 1
ATOM 702 N N . LYS A 1 88 ? 11.937 -2.599 -6.323 1.00 93.69 88 LYS A N 1
ATOM 703 C CA . LYS A 1 88 ? 12.700 -2.759 -7.568 1.00 93.69 88 LYS A CA 1
ATOM 704 C C . LYS A 1 88 ? 12.610 -4.199 -8.044 1.00 93.69 88 LYS A C 1
ATOM 706 O O . LYS A 1 88 ? 12.912 -5.117 -7.286 1.00 93.69 88 LYS A O 1
ATOM 711 N N . VAL A 1 89 ? 12.312 -4.395 -9.322 1.00 91.94 89 VAL A N 1
ATOM 712 C CA . VAL A 1 89 ? 12.370 -5.711 -9.962 1.00 91.94 89 VAL A CA 1
ATOM 713 C C . VAL A 1 89 ? 13.669 -5.796 -10.757 1.00 91.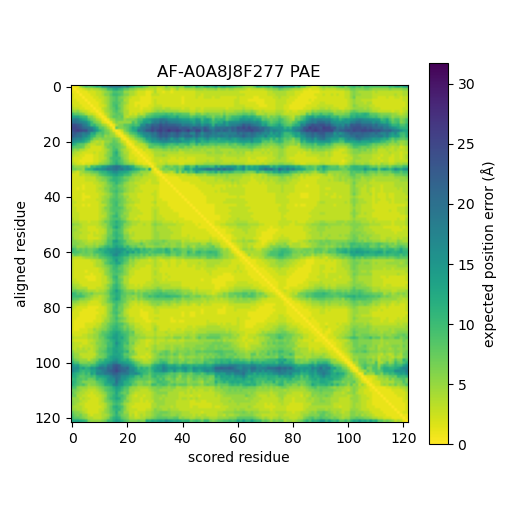94 89 VAL A C 1
ATOM 715 O O . VAL A 1 89 ? 13.813 -5.219 -11.836 1.00 91.94 89 VAL A O 1
ATOM 718 N N . THR A 1 90 ? 14.655 -6.485 -10.185 1.00 91.38 90 THR A N 1
ATOM 719 C CA . THR A 1 90 ? 15.988 -6.686 -10.775 1.00 91.38 90 THR A CA 1
ATOM 720 C C . THR A 1 90 ? 16.491 -8.101 -10.473 1.00 91.38 90 THR A C 1
ATOM 722 O O . THR A 1 90 ? 15.917 -8.779 -9.625 1.00 91.38 90 THR A O 1
ATOM 725 N N . PRO A 1 91 ? 17.579 -8.584 -11.098 1.00 89.56 91 PRO A N 1
ATOM 726 C CA . PRO A 1 91 ? 18.137 -9.895 -10.755 1.00 89.56 91 PRO A CA 1
ATOM 727 C C . PRO A 1 91 ? 18.526 -10.056 -9.273 1.00 89.56 91 PRO A C 1
ATOM 729 O O . PRO A 1 91 ? 18.441 -11.162 -8.751 1.00 89.56 91 PRO A O 1
ATOM 732 N N . GLY A 1 92 ? 18.927 -8.971 -8.594 1.00 91.56 92 GLY A N 1
ATOM 733 C CA . GLY A 1 92 ? 19.210 -8.970 -7.150 1.00 91.56 92 GLY A CA 1
ATOM 734 C C . GLY A 1 92 ? 17.957 -8.863 -6.271 1.00 91.56 92 GLY A C 1
ATOM 735 O O . GLY A 1 92 ? 17.978 -9.276 -5.118 1.00 91.56 92 GLY A O 1
ATOM 736 N N . CYS A 1 93 ? 16.854 -8.369 -6.836 1.00 91.50 93 CYS A N 1
ATOM 737 C CA . CYS A 1 93 ? 15.565 -8.192 -6.173 1.00 91.50 93 CYS A CA 1
ATOM 738 C C . CYS A 1 93 ? 14.468 -8.845 -7.024 1.00 91.50 93 CYS A C 1
ATOM 740 O O . CYS A 1 93 ? 13.779 -8.152 -7.782 1.00 91.50 93 CYS A O 1
ATOM 742 N N . PRO A 1 94 ? 14.336 -10.185 -6.968 1.00 88.75 94 PRO A N 1
ATOM 743 C CA . PRO A 1 94 ? 13.373 -10.897 -7.792 1.00 88.75 94 PRO A CA 1
ATOM 744 C C . PRO A 1 94 ? 11.933 -10.518 -7.411 1.00 88.75 94 PRO A C 1
ATOM 746 O O . PRO A 1 94 ? 11.681 -10.078 -6.281 1.00 88.75 94 PRO A O 1
ATOM 749 N N . PRO A 1 95 ? 10.975 -10.700 -8.336 1.00 86.12 95 PRO A N 1
ATOM 750 C CA . PRO A 1 95 ? 9.573 -10.419 -8.067 1.00 86.12 95 PRO A CA 1
ATOM 751 C C . PRO A 1 95 ? 9.050 -11.287 -6.916 1.00 86.12 95 PRO A C 1
ATOM 753 O O . PRO A 1 95 ? 9.359 -12.477 -6.818 1.00 86.12 95 PRO A O 1
ATOM 756 N N . ILE A 1 96 ? 8.230 -10.686 -6.055 1.00 86.81 96 ILE A N 1
ATOM 757 C CA . ILE A 1 96 ? 7.565 -11.386 -4.953 1.00 86.81 96 ILE A CA 1
ATOM 758 C C . ILE A 1 96 ? 6.357 -12.157 -5.501 1.00 86.81 96 ILE A C 1
ATOM 760 O O . ILE A 1 96 ? 5.643 -11.681 -6.382 1.00 86.81 96 ILE A O 1
ATOM 764 N N . SER A 1 97 ? 6.135 -13.366 -4.982 1.00 84.38 97 SER A N 1
ATOM 765 C CA . SER A 1 97 ? 4.915 -14.133 -5.253 1.00 84.38 97 SER A CA 1
ATOM 766 C C . SER A 1 97 ? 3.801 -13.698 -4.305 1.00 84.38 97 SER A C 1
ATOM 768 O O . SER A 1 97 ? 4.037 -13.540 -3.110 1.00 84.38 97 SER A O 1
ATOM 770 N N . GLY A 1 98 ? 2.592 -13.537 -4.830 1.00 84.94 98 GLY A N 1
ATOM 771 C CA . GLY A 1 98 ? 1.428 -13.118 -4.060 1.00 84.94 98 GLY A CA 1
ATOM 772 C C . GLY A 1 98 ? 0.151 -13.178 -4.887 1.00 84.94 98 GLY A C 1
ATOM 773 O O . GLY A 1 98 ? 0.183 -13.561 -6.064 1.00 84.94 98 GLY A O 1
ATOM 774 N N . ASN A 1 99 ? -0.960 -12.786 -4.271 1.00 83.88 99 ASN A N 1
ATOM 775 C CA . ASN A 1 99 ? -2.226 -12.617 -4.966 1.00 83.88 99 ASN A CA 1
ATOM 776 C C . ASN A 1 99 ? -2.064 -11.531 -6.032 1.00 83.88 99 ASN A C 1
ATOM 778 O O . ASN A 1 99 ? -1.489 -10.468 -5.793 1.00 83.88 99 ASN A O 1
ATOM 782 N N . LYS A 1 100 ? -2.546 -11.818 -7.239 1.00 77.12 100 LYS A N 1
ATOM 783 C CA . LYS A 1 100 ? -2.556 -10.850 -8.332 1.00 77.12 100 LYS A CA 1
ATOM 784 C C . LYS A 1 100 ? -3.968 -10.308 -8.459 1.00 77.12 100 LYS A C 1
ATOM 786 O O . LYS A 1 100 ? -4.862 -11.047 -8.866 1.00 77.12 100 LYS A O 1
ATOM 791 N N . CYS A 1 101 ? -4.151 -9.029 -8.158 1.00 69.00 101 CYS A N 1
ATOM 792 C CA . CYS A 1 101 ? -5.319 -8.315 -8.653 1.00 69.00 101 CYS A CA 1
ATOM 793 C C . CYS A 1 101 ? -5.193 -8.215 -10.178 1.00 69.00 101 CYS A C 1
ATOM 795 O O . CYS A 1 101 ? -4.107 -7.961 -10.706 1.00 69.00 101 CYS A O 1
ATOM 797 N N . SER A 1 102 ? -6.269 -8.534 -10.898 1.00 58.66 102 SER A N 1
ATOM 798 C CA . SER A 1 102 ? -6.235 -8.556 -12.361 1.00 58.66 102 SER A CA 1
ATOM 799 C C . SER A 1 102 ? -6.170 -7.126 -12.887 1.00 58.66 102 SER A C 1
ATOM 801 O O . SER A 1 102 ? -7.160 -6.414 -12.799 1.00 58.66 102 SER A O 1
ATOM 803 N N . ILE A 1 103 ? -5.008 -6.745 -13.421 1.00 57.22 103 ILE A N 1
ATOM 804 C CA . ILE A 1 103 ? -4.706 -5.390 -13.894 1.00 57.22 103 ILE A CA 1
ATOM 805 C C . ILE A 1 103 ? -5.462 -5.145 -15.201 1.00 57.22 103 ILE A C 1
ATOM 807 O O . ILE A 1 103 ? -5.060 -5.657 -16.250 1.00 57.22 103 ILE A O 1
ATOM 811 N N . PHE A 1 104 ? -6.560 -4.398 -15.139 1.00 63.25 104 PHE A N 1
ATOM 812 C CA . PHE A 1 104 ? -7.304 -3.990 -16.336 1.00 63.25 104 PHE A CA 1
ATOM 813 C C . PHE A 1 104 ? -7.498 -2.473 -16.388 1.00 63.25 104 PHE A C 1
ATOM 815 O O . PHE A 1 104 ? -7.227 -1.870 -17.424 1.00 63.25 104 PHE A O 1
ATOM 822 N N . GLU A 1 105 ? -7.934 -1.856 -15.286 1.00 68.19 105 GLU A N 1
ATOM 823 C CA . GLU A 1 105 ? -8.231 -0.424 -15.178 1.00 68.19 105 GLU A CA 1
ATOM 824 C C . GLU A 1 105 ? -7.879 0.058 -13.765 1.00 68.19 105 GLU A C 1
ATOM 826 O O . GLU A 1 105 ? -8.282 -0.566 -12.787 1.00 68.19 105 GLU A O 1
ATOM 831 N N . PHE A 1 106 ? -7.180 1.193 -13.659 1.00 68.44 106 PHE A N 1
ATOM 832 C CA . PHE A 1 106 ? -6.643 1.747 -12.405 1.00 68.44 106 PHE A CA 1
ATOM 833 C C . PHE A 1 106 ? -7.638 1.738 -11.231 1.00 68.44 106 PHE A C 1
ATOM 835 O O . PHE A 1 106 ? -7.281 1.384 -10.111 1.00 68.44 106 PHE A O 1
ATOM 842 N N . GLU A 1 107 ? -8.898 2.093 -11.489 1.00 69.50 107 GLU A N 1
ATOM 843 C CA . GLU A 1 107 ? -9.949 2.137 -10.467 1.00 69.50 107 GLU A CA 1
ATOM 844 C C . GLU A 1 107 ? -10.313 0.736 -9.950 1.00 69.50 107 GLU A C 1
ATOM 846 O O . GLU A 1 107 ? -10.354 0.519 -8.740 1.00 69.50 107 GLU A O 1
ATOM 851 N N .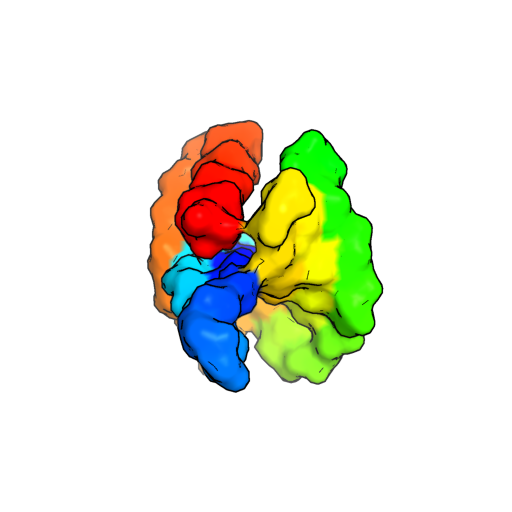 ARG A 1 108 ? -10.484 -0.240 -10.850 1.00 71.50 108 ARG A N 1
ATOM 852 C CA . ARG A 1 108 ? -10.782 -1.638 -10.493 1.00 71.50 108 ARG A CA 1
ATOM 853 C C . ARG A 1 108 ? -9.621 -2.314 -9.777 1.00 71.50 108 ARG A C 1
ATOM 855 O O . ARG A 1 108 ? -9.831 -3.151 -8.899 1.00 71.50 108 ARG A O 1
ATOM 862 N N . ASP A 1 109 ? -8.403 -1.949 -10.155 1.00 71.25 109 ASP A N 1
ATOM 863 C CA . ASP A 1 109 ? -7.186 -2.504 -9.575 1.00 71.25 109 ASP A CA 1
ATOM 864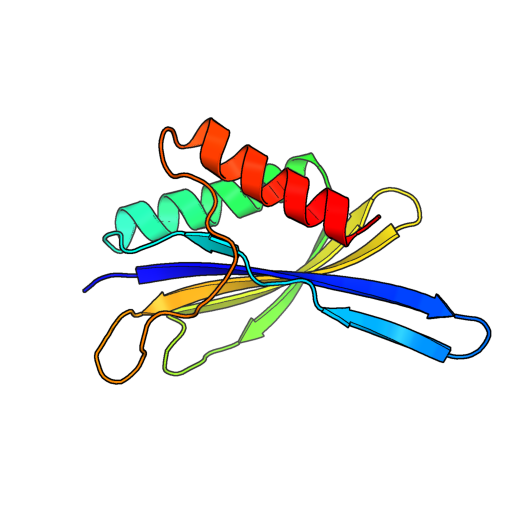 C C . ASP A 1 109 ? -7.049 -2.080 -8.108 1.00 71.25 109 ASP A C 1
ATOM 866 O O . ASP A 1 109 ? -6.728 -2.901 -7.248 1.00 71.25 109 ASP A O 1
ATOM 870 N N . ILE A 1 110 ? -7.343 -0.811 -7.812 1.00 79.75 110 ILE A N 1
ATOM 871 C CA . ILE A 1 110 ? -7.298 -0.290 -6.447 1.00 79.75 110 ILE A CA 1
ATOM 872 C C . ILE A 1 110 ? -8.461 -0.833 -5.611 1.00 79.75 110 ILE A C 1
ATOM 874 O O . ILE A 1 110 ? -8.243 -1.177 -4.450 1.00 79.75 110 ILE A O 1
ATOM 878 N N . GLU A 1 111 ? -9.663 -0.965 -6.179 1.00 82.12 111 GLU A N 1
ATOM 879 C CA . GLU A 1 111 ? -10.796 -1.586 -5.477 1.00 82.12 111 GLU A CA 1
ATOM 880 C C . GLU A 1 111 ? -10.479 -3.024 -5.048 1.00 82.12 111 GLU A C 1
ATOM 882 O O . GLU A 1 111 ? -10.645 -3.349 -3.878 1.00 82.12 111 GLU A O 1
ATOM 887 N N . CYS A 1 112 ? -9.906 -3.845 -5.936 1.00 84.69 112 CYS A N 1
ATOM 888 C CA . CYS A 1 112 ? -9.481 -5.207 -5.593 1.00 84.69 112 CYS A CA 1
ATOM 889 C C . CYS A 1 112 ? -8.499 -5.237 -4.411 1.00 84.69 112 CYS A C 1
ATOM 891 O O . CYS A 1 112 ? -8.630 -6.062 -3.508 1.00 84.69 112 CYS A O 1
ATOM 893 N N . VAL A 1 113 ? -7.528 -4.318 -4.389 1.00 85.56 113 VAL A N 1
ATOM 894 C CA . VAL A 1 113 ? -6.562 -4.224 -3.287 1.00 85.56 113 VAL A CA 1
ATOM 895 C C . VAL A 1 113 ? -7.248 -3.860 -1.977 1.00 85.56 113 VAL A C 1
ATOM 897 O O . VAL A 1 113 ? -6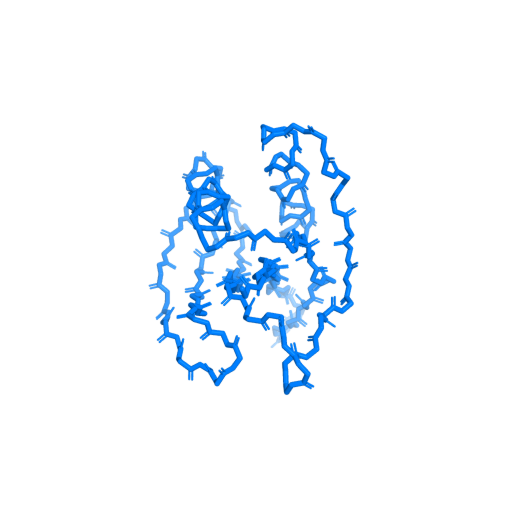.940 -4.428 -0.933 1.00 85.56 113 VAL A O 1
ATOM 900 N N . VAL A 1 114 ? -8.161 -2.896 -2.020 1.00 84.88 114 VAL A N 1
ATOM 901 C CA . VAL A 1 114 ? -8.865 -2.411 -0.832 1.00 84.88 114 VAL A CA 1
ATOM 902 C C . VAL A 1 114 ? -9.819 -3.469 -0.286 1.00 84.88 114 VAL A C 1
ATOM 904 O O . VAL A 1 114 ? -9.848 -3.660 0.927 1.00 84.88 114 VAL A O 1
ATOM 907 N N . ASP A 1 115 ? -10.514 -4.209 -1.148 1.00 87.44 115 ASP A N 1
ATOM 908 C CA . ASP A 1 115 ? -11.400 -5.307 -0.750 1.00 87.44 115 ASP A CA 1
ATOM 909 C C . ASP 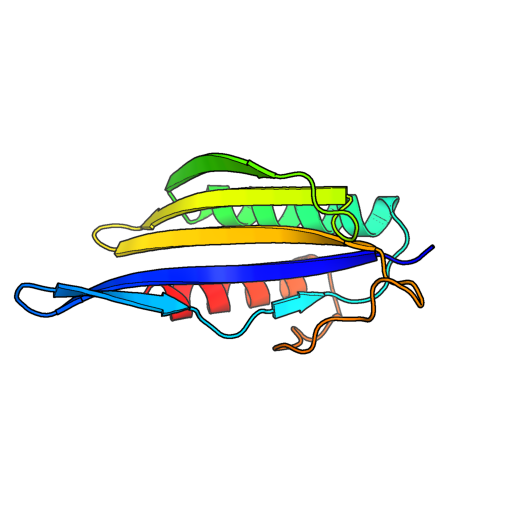A 1 115 ? -10.629 -6.437 -0.050 1.00 87.44 115 ASP A C 1
ATOM 911 O O . ASP A 1 115 ? -11.081 -6.977 0.958 1.00 87.44 115 ASP A O 1
ATOM 915 N N . GLU A 1 116 ? -9.428 -6.767 -0.526 1.00 88.00 116 GLU A N 1
ATOM 916 C CA . GLU A 1 116 ? -8.543 -7.740 0.126 1.00 88.00 116 GLU A CA 1
ATOM 917 C C . GLU A 1 116 ? -7.995 -7.216 1.468 1.00 88.00 116 GLU A C 1
ATOM 919 O O . GLU A 1 116 ? -7.848 -7.987 2.417 1.00 88.00 116 GLU A O 1
ATOM 924 N N . ILE A 1 117 ? -7.733 -5.907 1.599 1.00 88.56 117 ILE A N 1
ATOM 925 C CA . ILE A 1 117 ? -7.378 -5.286 2.889 1.00 88.56 117 ILE A CA 1
ATOM 926 C C . ILE A 1 117 ? -8.566 -5.352 3.861 1.00 88.56 117 ILE A C 1
ATOM 928 O O . ILE A 1 117 ? -8.388 -5.757 5.009 1.00 88.56 117 ILE A O 1
ATOM 932 N N . GLU A 1 118 ? -9.773 -4.981 3.422 1.00 86.12 118 GLU A N 1
ATOM 933 C CA . GLU A 1 118 ? -11.003 -5.056 4.225 1.00 86.12 118 GLU A CA 1
ATOM 934 C C . GLU A 1 118 ? -11.312 -6.503 4.641 1.00 86.12 118 GLU A C 1
ATOM 936 O O . GLU A 1 118 ? -11.663 -6.759 5.798 1.00 86.12 118 GLU A O 1
ATOM 941 N N . GLY A 1 119 ? -11.147 -7.451 3.716 1.00 85.69 119 GLY A N 1
ATOM 942 C CA . GLY A 1 119 ? -11.313 -8.881 3.951 1.00 85.69 119 GLY A CA 1
ATOM 943 C C . GLY A 1 119 ? -10.290 -9.424 4.942 1.00 85.69 119 GLY A C 1
ATOM 944 O O . GLY A 1 119 ? -10.660 -10.167 5.846 1.00 85.69 119 GLY A O 1
ATOM 945 N N . CYS A 1 120 ? -9.031 -8.996 4.825 1.00 85.50 120 CYS A N 1
ATOM 946 C CA . CYS A 1 120 ? -7.984 -9.335 5.779 1.00 85.50 120 CYS A CA 1
ATOM 947 C C . CYS A 1 120 ? -8.316 -8.806 7.178 1.00 85.50 120 CYS A C 1
ATOM 949 O O . CYS A 1 120 ? -8.272 -9.575 8.128 1.00 85.50 120 CYS A O 1
ATOM 951 N N . LEU A 1 121 ? -8.700 -7.525 7.293 1.00 78.94 121 LEU A N 1
ATOM 952 C CA . LEU A 1 121 ? -9.031 -6.839 8.553 1.00 78.94 121 LEU A CA 1
ATOM 953 C C . LEU A 1 121 ? -10.284 -7.371 9.259 1.00 78.94 121 LEU A C 1
ATOM 955 O O . LEU A 1 121 ? -10.551 -6.953 10.390 1.00 78.94 121 LEU A O 1
ATOM 959 N N . SER A 1 122 ? -11.064 -8.238 8.607 1.00 74.81 122 SER A N 1
ATOM 960 C CA . SER A 1 122 ? -12.378 -8.672 9.082 1.00 74.81 122 SER A CA 1
ATOM 961 C C . SER A 1 122 ? -12.382 -9.854 10.032 1.00 74.81 122 SER A C 1
ATOM 963 O O . SER A 1 122 ? -13.233 -9.771 10.950 1.00 74.81 122 SER A O 1
#

pLDDT: mean 85.03, std 10.33, range [54.06, 95.25]

Sequence (122 aa):
MEYSIVVTPETFHKFDKHNMQHVCVPMVIGNSGIDVAMEVFNGILKTVETRFEVEKVSEEKDECDEIHAVYKLKSGEKEGLLHLRLRKVTPGCPPISGNKCSIFEFERDIECVVDEIEGCLS